Protein AF-A0A1L9SYJ7-F1 (afdb_monomer)

Radius of gyration: 14.8 Å; Cα contacts (8 Å, |Δi|>4): 331; chains: 1; bounding box: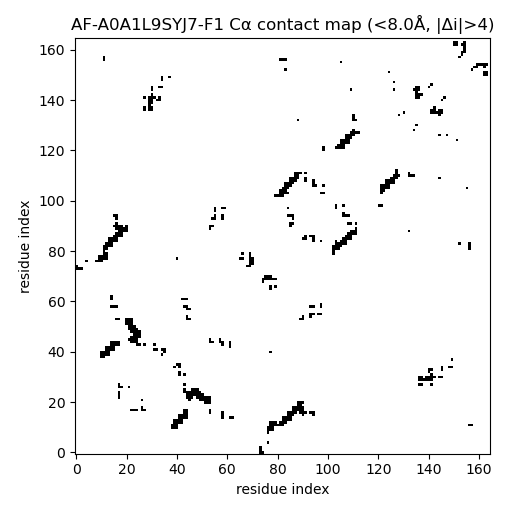 37×34×32 Å

Mean predicted aligned error: 5.08 Å

Structure (mmCIF, N/CA/C/O backbone):
data_AF-A0A1L9SYJ7-F1
#
_entry.id   AF-A0A1L9SYJ7-F1
#
loop_
_atom_site.group_PDB
_atom_site.id
_atom_site.type_symbol
_atom_site.label_atom_id
_atom_site.label_alt_id
_atom_site.label_comp_id
_atom_site.label_asym_id
_atom_site.label_entity_id
_atom_site.label_seq_id
_atom_site.pdbx_PDB_ins_code
_atom_site.Cartn_x
_atom_site.Cartn_y
_atom_site.Cartn_z
_atom_site.occupancy
_atom_site.B_iso_or_equiv
_atom_site.auth_seq_id
_atom_site.auth_comp_id
_atom_site.auth_asym_id
_atom_site.auth_atom_id
_atom_site.pdbx_PDB_model_num
ATOM 1 N N . MET A 1 1 ? -9.964 9.626 -0.869 1.00 68.06 1 MET A N 1
ATOM 2 C CA . MET A 1 1 ? -10.701 9.220 0.350 1.00 68.06 1 MET A CA 1
ATOM 3 C C . MET A 1 1 ? -12.188 9.463 0.133 1.00 68.06 1 MET A C 1
ATOM 5 O O . MET A 1 1 ? -12.499 10.457 -0.516 1.00 68.06 1 MET A O 1
ATOM 9 N N . PRO A 1 2 ? -13.091 8.591 0.614 1.00 61.94 2 PRO A N 1
ATOM 10 C CA . PRO A 1 2 ? -14.535 8.794 0.484 1.00 61.94 2 PRO A CA 1
ATOM 11 C C . PRO A 1 2 ? -14.990 10.042 1.255 1.00 61.94 2 PRO A C 1
ATOM 13 O O . PRO A 1 2 ? -14.594 10.223 2.402 1.00 61.94 2 PRO A O 1
ATOM 16 N N . ASN A 1 3 ? -15.848 10.874 0.660 1.00 67.12 3 ASN A N 1
ATOM 17 C CA . ASN A 1 3 ? -16.379 12.081 1.317 1.00 67.12 3 ASN A CA 1
ATOM 18 C C . ASN A 1 3 ? -17.432 11.767 2.398 1.00 67.12 3 ASN A C 1
ATOM 20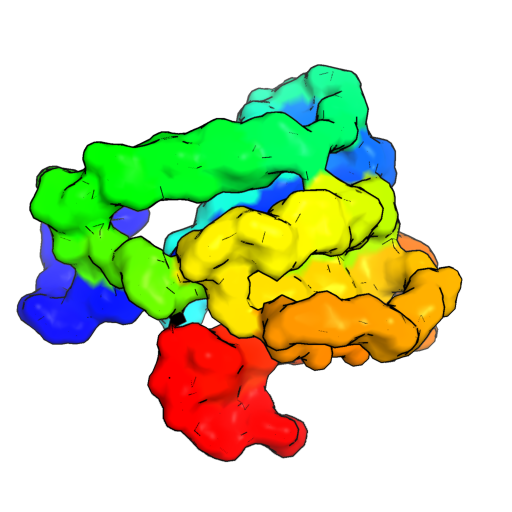 O O . ASN A 1 3 ? -17.726 12.600 3.250 1.00 67.12 3 ASN A O 1
ATOM 24 N N . SER A 1 4 ? -18.017 10.568 2.367 1.00 75.00 4 SER A N 1
ATOM 25 C CA . SER A 1 4 ? -18.990 10.084 3.354 1.00 75.00 4 SER A CA 1
ATOM 26 C C . SER A 1 4 ? -18.825 8.572 3.515 1.00 75.00 4 SER A C 1
ATOM 28 O O . SER A 1 4 ? -19.560 7.798 2.902 1.00 75.00 4 SER A O 1
ATOM 30 N N . PRO A 1 5 ? -17.786 8.127 4.241 1.00 72.25 5 PRO A N 1
ATOM 31 C CA . PRO A 1 5 ? -17.548 6.707 4.432 1.00 72.25 5 PRO A CA 1
ATOM 32 C C . PRO A 1 5 ? -18.653 6.084 5.305 1.00 72.25 5 PRO A C 1
ATOM 34 O O . PRO A 1 5 ? -19.163 6.749 6.209 1.00 72.25 5 PRO A O 1
ATOM 37 N N . PRO A 1 6 ? -19.017 4.807 5.081 1.00 78.69 6 PRO A N 1
ATOM 38 C CA . PRO A 1 6 ? -19.846 4.061 6.022 1.00 78.69 6 PRO A CA 1
ATOM 39 C C . PRO A 1 6 ? -19.260 4.123 7.438 1.00 78.69 6 PRO A C 1
ATOM 41 O O . PRO A 1 6 ? -18.041 4.086 7.596 1.00 78.69 6 PRO A O 1
ATOM 44 N N . ALA A 1 7 ? -20.112 4.156 8.466 1.00 73.56 7 ALA A N 1
ATOM 45 C CA . ALA A 1 7 ? -19.692 4.357 9.861 1.00 73.56 7 ALA A CA 1
ATOM 46 C C . ALA A 1 7 ? -18.653 3.335 10.371 1.00 73.56 7 ALA A C 1
ATOM 48 O O . ALA A 1 7 ? -17.867 3.650 11.256 1.00 73.56 7 ALA A O 1
ATOM 49 N N . ASN A 1 8 ? -18.619 2.135 9.784 1.00 81.12 8 ASN A N 1
ATOM 50 C CA . ASN A 1 8 ? -17.698 1.056 10.153 1.00 81.12 8 ASN A CA 1
ATOM 51 C C . ASN A 1 8 ? -16.549 0.876 9.146 1.00 81.12 8 ASN A C 1
ATOM 53 O O . ASN A 1 8 ? -15.889 -0.165 9.142 1.00 81.12 8 ASN A O 1
ATOM 57 N N . LEU A 1 9 ? -16.336 1.838 8.241 1.00 88.62 9 LEU A N 1
ATOM 58 C CA . LEU A 1 9 ? -15.245 1.750 7.283 1.00 88.62 9 LEU A CA 1
ATOM 59 C C . LEU A 1 9 ? -13.911 1.931 8.007 1.00 88.62 9 LEU A C 1
ATOM 61 O O . LEU A 1 9 ? -13.606 2.999 8.526 1.00 88.62 9 LEU A O 1
ATOM 65 N N . SER A 1 10 ? -13.109 0.876 7.977 1.00 93.69 10 SER A N 1
ATOM 66 C CA . SER A 1 10 ? -11.756 0.854 8.510 1.00 93.69 10 SER A CA 1
ATOM 67 C C . SER A 1 10 ? -10.817 0.398 7.392 1.00 93.69 10 SER A C 1
ATOM 69 O O . SER A 1 10 ? -10.924 -0.727 6.885 1.00 93.69 10 SER A O 1
ATOM 71 N N . LEU A 1 11 ? -9.939 1.295 6.950 1.00 96.69 11 LEU A N 1
ATOM 72 C CA . LEU A 1 11 ? -9.084 1.134 5.782 1.00 96.69 11 LEU A CA 1
ATOM 73 C C . LEU A 1 11 ? -7.657 0.773 6.216 1.00 96.69 11 LEU A C 1
ATOM 75 O O . LEU A 1 11 ? -6.980 1.610 6.815 1.00 96.69 11 LEU A O 1
ATOM 79 N N . PRO A 1 12 ? -7.185 -0.444 5.900 1.00 98.06 12 PRO A N 1
ATOM 80 C CA . PRO A 1 12 ? -5.800 -0.826 6.140 1.00 98.06 12 PRO A CA 1
ATOM 81 C C . PRO A 1 12 ? -4.849 -0.129 5.155 1.00 98.06 12 PRO A C 1
ATOM 83 O O . PRO A 1 12 ? -5.263 0.334 4.086 1.00 98.06 12 PRO A O 1
ATOM 86 N N . ILE A 1 13 ? -3.569 -0.085 5.517 1.00 98.50 13 ILE A N 1
ATOM 87 C CA . ILE A 1 13 ? -2.527 0.688 4.837 1.00 98.50 13 ILE A CA 1
ATOM 88 C C . ILE A 1 13 ? -1.605 -0.245 4.044 1.00 98.50 13 ILE A C 1
ATOM 90 O O . ILE A 1 13 ? -1.143 -1.264 4.557 1.00 98.50 13 ILE A O 1
ATOM 94 N N . LEU A 1 14 ? -1.306 0.142 2.808 1.00 98.38 14 LEU A N 1
ATOM 95 C CA . LEU A 1 14 ? -0.230 -0.376 1.976 1.00 98.38 14 LEU A CA 1
ATOM 96 C C . LEU A 1 14 ? 0.763 0.755 1.683 1.00 98.38 14 LEU A C 1
ATOM 98 O O . LEU A 1 14 ? 0.399 1.739 1.039 1.00 98.38 14 LEU A O 1
ATOM 102 N N . ILE A 1 15 ? 2.020 0.571 2.085 1.00 97.56 15 ILE A N 1
ATOM 103 C CA . ILE A 1 15 ? 3.148 1.384 1.607 1.00 97.56 15 ILE A CA 1
ATOM 104 C C . ILE A 1 15 ? 3.854 0.626 0.479 1.00 97.56 15 ILE A C 1
ATOM 106 O O . ILE A 1 15 ? 4.190 -0.548 0.645 1.00 97.56 15 ILE A O 1
ATOM 110 N N . TRP A 1 16 ? 4.057 1.275 -0.668 1.00 95.81 16 TRP A N 1
ATOM 111 C CA . TRP A 1 16 ? 4.575 0.654 -1.886 1.00 95.81 16 TRP A CA 1
ATOM 112 C C . TRP A 1 16 ? 5.929 1.226 -2.323 1.00 95.81 16 TRP A C 1
ATOM 114 O O . TRP A 1 16 ? 6.025 2.396 -2.671 1.00 95.81 16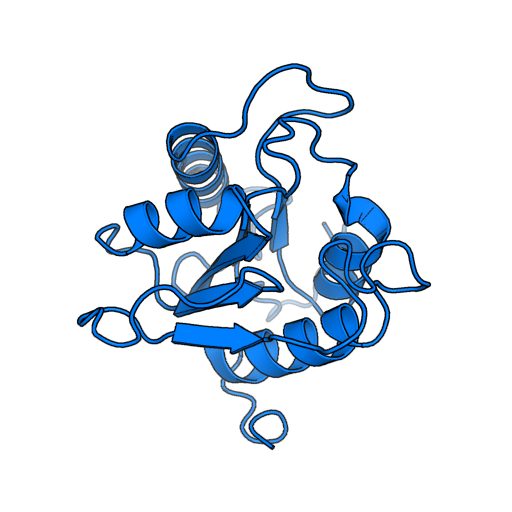 TRP A O 1
ATOM 124 N N . GLY A 1 17 ? 6.959 0.383 -2.368 1.00 93.44 17 GLY A N 1
ATOM 125 C CA . GLY A 1 17 ? 8.279 0.698 -2.908 1.00 93.44 17 GLY A CA 1
ATOM 126 C C . GLY A 1 17 ? 8.339 0.457 -4.416 1.00 93.44 17 GLY A C 1
ATOM 127 O O . GLY A 1 17 ? 8.120 -0.662 -4.897 1.00 93.44 17 GLY A O 1
ATOM 128 N N . ASN A 1 18 ? 8.683 1.495 -5.171 1.00 87.75 18 ASN A N 1
ATOM 129 C CA . ASN A 1 18 ? 8.657 1.460 -6.627 1.00 87.75 18 ASN A CA 1
ATOM 130 C C . ASN A 1 18 ? 9.789 0.634 -7.263 1.00 87.75 18 ASN A C 1
ATOM 132 O O . ASN A 1 18 ? 10.926 0.550 -6.791 1.00 87.75 18 ASN A O 1
ATOM 136 N N . GLY A 1 19 ? 9.455 0.064 -8.419 1.00 82.00 19 GLY A N 1
ATOM 137 C CA . GLY A 1 19 ? 10.382 -0.536 -9.373 1.00 82.00 19 GLY A CA 1
ATOM 138 C C . GLY A 1 19 ? 11.286 0.459 -10.095 1.00 82.00 19 GLY A C 1
ATOM 139 O O . GLY A 1 19 ? 11.109 1.668 -9.986 1.00 82.00 19 GLY A O 1
ATOM 140 N N . ALA A 1 20 ? 12.265 -0.060 -10.848 1.00 79.31 20 ALA A N 1
ATOM 141 C CA . ALA A 1 20 ? 13.266 0.728 -11.593 1.00 79.31 20 ALA A CA 1
ATOM 142 C C . ALA A 1 20 ? 14.044 1.750 -10.739 1.00 79.31 20 ALA A C 1
ATOM 144 O O . ALA A 1 20 ? 14.644 2.678 -11.272 1.00 79.31 20 ALA A O 1
ATOM 145 N N . CYS A 1 21 ? 14.018 1.565 -9.415 1.00 79.56 21 CYS A N 1
ATOM 146 C CA . CYS A 1 21 ? 14.510 2.520 -8.436 1.00 79.56 21 CYS A CA 1
ATOM 147 C C . CYS A 1 21 ? 13.833 3.899 -8.589 1.00 79.56 21 CYS A C 1
ATOM 149 O O . CYS A 1 21 ? 14.408 4.891 -8.191 1.00 79.56 21 CYS A O 1
ATOM 151 N N . SER A 1 22 ? 12.629 3.998 -9.157 1.00 80.12 22 SER A N 1
ATOM 152 C CA . SER A 1 22 ? 12.013 5.289 -9.481 1.00 80.12 22 SER A CA 1
ATOM 153 C C . SER A 1 22 ? 11.380 5.960 -8.260 1.00 80.12 22 SER A C 1
ATOM 155 O O . SER A 1 22 ? 10.551 5.355 -7.584 1.00 80.12 22 SER A O 1
ATOM 157 N N . ALA A 1 23 ? 11.700 7.232 -8.018 1.00 80.25 23 ALA A N 1
ATOM 158 C CA . ALA A 1 23 ? 10.996 8.085 -7.055 1.00 80.25 23 ALA A CA 1
ATOM 159 C C . ALA A 1 23 ? 9.729 8.767 -7.634 1.00 80.25 23 ALA A C 1
ATOM 161 O O . ALA A 1 23 ? 9.276 9.777 -7.095 1.00 80.25 23 ALA A O 1
ATOM 162 N N . ASP A 1 24 ? 9.166 8.235 -8.724 1.00 81.88 24 ASP A N 1
ATOM 163 C CA . ASP A 1 24 ? 7.898 8.686 -9.314 1.00 81.88 24 ASP A CA 1
ATOM 164 C C . ASP A 1 24 ? 6.718 7.851 -8.793 1.00 81.88 24 ASP A C 1
ATOM 166 O O . ASP A 1 24 ? 6.588 6.670 -9.129 1.00 81.88 24 ASP A O 1
ATOM 170 N N . ASP A 1 25 ? 5.835 8.460 -8.000 1.00 76.44 25 ASP A N 1
ATOM 171 C CA . ASP A 1 25 ? 4.688 7.774 -7.387 1.00 76.44 25 ASP A CA 1
ATOM 172 C C . ASP A 1 25 ? 3.605 7.334 -8.397 1.00 76.44 25 ASP A C 1
ATOM 174 O O . ASP A 1 25 ? 2.762 6.486 -8.082 1.00 76.44 25 ASP A O 1
ATOM 178 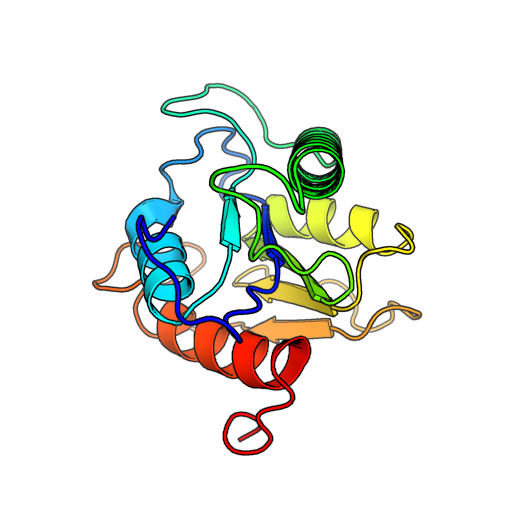N N . THR A 1 26 ? 3.667 7.827 -9.640 1.00 80.38 26 THR A N 1
ATOM 179 C CA . THR A 1 26 ? 2.714 7.489 -10.706 1.00 80.38 26 THR A CA 1
ATOM 180 C C . THR A 1 26 ? 3.094 6.221 -11.475 1.00 80.38 26 THR A C 1
ATOM 182 O O . THR A 1 26 ? 2.263 5.644 -12.180 1.00 80.38 26 THR A O 1
ATOM 185 N N . ALA A 1 27 ? 4.314 5.703 -11.287 1.00 82.50 27 ALA A N 1
ATOM 186 C CA . ALA A 1 27 ? 4.844 4.563 -12.043 1.00 82.50 27 ALA A CA 1
ATOM 187 C C . ALA A 1 27 ? 4.007 3.270 -11.914 1.00 82.50 27 ALA A C 1
ATOM 189 O O . ALA A 1 27 ? 4.053 2.407 -12.792 1.00 82.50 27 ALA A O 1
ATOM 190 N N . PHE A 1 28 ? 3.223 3.138 -10.837 1.00 90.50 28 PHE A N 1
ATOM 191 C CA . PHE A 1 28 ? 2.355 1.987 -10.555 1.00 90.50 28 PHE A CA 1
ATOM 192 C C . PHE A 1 28 ? 0.872 2.377 -10.432 1.00 90.50 28 PHE A C 1
ATOM 194 O O . PHE A 1 28 ? 0.088 1.633 -9.840 1.00 90.50 28 PHE A O 1
ATOM 201 N N . GLU A 1 29 ? 0.452 3.513 -11.000 1.00 91.19 29 GLU A N 1
ATOM 202 C CA . GLU A 1 29 ? -0.894 4.080 -10.818 1.00 91.19 29 GLU A CA 1
ATOM 203 C C . GLU A 1 29 ? -2.023 3.072 -11.091 1.00 91.19 29 GLU A C 1
ATOM 205 O O . GLU A 1 29 ? -2.935 2.929 -10.276 1.00 91.19 29 GLU A O 1
ATOM 210 N N . ARG A 1 30 ? -1.960 2.323 -12.203 1.00 92.69 30 ARG A N 1
ATOM 211 C CA . ARG A 1 30 ? -2.994 1.331 -12.575 1.00 92.69 30 ARG A CA 1
ATOM 212 C C . ARG A 1 30 ? -3.125 0.208 -11.547 1.00 92.69 30 ARG A C 1
ATOM 214 O O . ARG A 1 30 ? -4.228 -0.258 -11.272 1.00 92.69 30 ARG A O 1
ATOM 221 N N . PHE A 1 31 ? -2.004 -0.212 -10.973 1.00 95.25 31 PHE A N 1
ATOM 222 C CA . PHE A 1 31 ? -1.940 -1.243 -9.946 1.00 95.25 31 PHE A CA 1
ATOM 223 C C . PHE A 1 31 ? -2.420 -0.718 -8.583 1.00 95.25 31 PHE A C 1
ATOM 225 O O . PHE A 1 31 ? -3.276 -1.335 -7.947 1.00 95.25 31 PHE A O 1
ATOM 232 N N . LEU A 1 32 ? -1.928 0.446 -8.156 1.00 95.81 32 LEU A N 1
ATOM 233 C CA . LEU A 1 32 ? -2.249 1.029 -6.850 1.00 95.81 32 LEU A CA 1
ATOM 234 C C . LEU A 1 32 ? -3.684 1.557 -6.784 1.00 95.81 32 LEU A C 1
ATOM 236 O O . LEU A 1 32 ? -4.355 1.373 -5.769 1.00 95.81 32 LEU A O 1
ATOM 240 N N . THR A 1 33 ? -4.196 2.133 -7.873 1.00 94.12 33 THR A N 1
ATOM 241 C CA . THR A 1 33 ? -5.599 2.566 -7.967 1.00 94.12 33 THR A CA 1
ATOM 242 C C . THR A 1 33 ? -6.543 1.371 -7.930 1.00 94.12 33 THR A C 1
ATOM 244 O O . THR A 1 33 ? -7.573 1.425 -7.255 1.00 94.12 33 THR A O 1
ATOM 247 N N . ASN A 1 34 ? -6.175 0.260 -8.582 1.00 96.62 34 ASN A N 1
ATOM 248 C CA . ASN A 1 34 ? -6.925 -0.983 -8.450 1.00 96.62 34 ASN A CA 1
ATOM 249 C C . ASN A 1 34 ? -6.965 -1.433 -6.986 1.00 96.62 34 ASN A C 1
ATOM 251 O O . ASN A 1 34 ? -8.055 -1.614 -6.459 1.00 96.62 34 ASN A O 1
ATOM 255 N N . ILE A 1 35 ? -5.829 -1.515 -6.288 1.00 97.25 35 ILE A N 1
ATOM 256 C CA . ILE A 1 35 ? -5.801 -1.869 -4.858 1.00 97.25 35 ILE A CA 1
ATOM 257 C C . ILE A 1 35 ? -6.677 -0.922 -4.029 1.00 97.25 35 ILE A C 1
ATOM 259 O O . ILE A 1 35 ? -7.510 -1.383 -3.249 1.00 97.25 35 ILE A O 1
ATOM 263 N N . ALA A 1 36 ? -6.552 0.391 -4.229 1.00 95.81 36 ALA A N 1
ATOM 264 C CA . ALA A 1 36 ? -7.343 1.384 -3.510 1.00 95.81 36 ALA A CA 1
ATOM 265 C C . ALA A 1 36 ? -8.858 1.191 -3.718 1.00 95.81 36 ALA A C 1
ATOM 267 O O . ALA A 1 36 ? -9.631 1.348 -2.769 1.00 95.81 36 ALA A O 1
ATOM 268 N N . SER A 1 37 ? -9.284 0.773 -4.917 1.00 95.31 37 SER A N 1
ATOM 269 C CA . SER A 1 37 ? -10.695 0.502 -5.233 1.00 95.31 37 SER A CA 1
ATOM 270 C C . SER A 1 37 ? -11.307 -0.635 -4.402 1.00 95.31 37 SER A C 1
ATOM 272 O O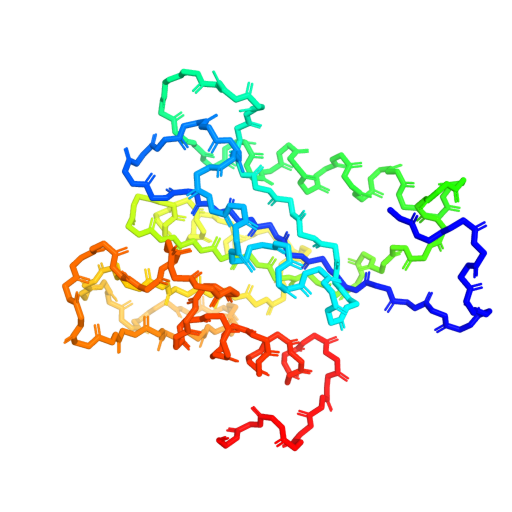 . SER A 1 37 ? -12.513 -0.638 -4.165 1.00 95.31 37 SER A O 1
ATOM 274 N N . TYR A 1 38 ? -10.483 -1.544 -3.865 1.00 95.38 38 TYR A N 1
ATOM 275 C CA . TYR A 1 38 ? -10.926 -2.609 -2.961 1.00 95.38 38 TYR A CA 1
ATOM 276 C C . TYR A 1 38 ? -10.972 -2.169 -1.494 1.00 95.38 38 TYR A C 1
ATOM 278 O O . TYR A 1 38 ? -11.196 -3.002 -0.619 1.00 95.38 38 TYR A O 1
ATOM 286 N N . GLY A 1 39 ? -10.777 -0.885 -1.185 1.00 95.56 39 GLY A N 1
ATOM 287 C CA . GLY A 1 39 ? -10.863 -0.350 0.174 1.00 95.56 39 GLY A CA 1
ATOM 288 C C . GLY A 1 39 ? -9.567 -0.541 0.954 1.00 95.56 39 GLY A C 1
ATOM 289 O O . GLY A 1 39 ? -9.567 -1.186 2.005 1.00 95.56 39 GLY A O 1
ATOM 290 N N . PHE A 1 40 ? -8.482 0.003 0.413 1.00 96.88 40 PHE A N 1
ATOM 291 C CA . PHE A 1 40 ? -7.164 0.107 1.035 1.00 96.88 40 PHE A CA 1
ATOM 292 C C . PHE A 1 40 ? -6.656 1.543 0.877 1.00 96.88 40 PHE A C 1
ATOM 294 O O . PHE A 1 40 ? -7.013 2.227 -0.084 1.00 96.88 40 PHE A O 1
ATOM 301 N N . ILE A 1 41 ? -5.800 1.994 1.791 1.00 96.69 41 ILE A N 1
ATOM 302 C CA . ILE A 1 41 ? -4.967 3.178 1.572 1.00 96.69 41 ILE A CA 1
ATOM 303 C C . ILE A 1 41 ? -3.670 2.705 0.933 1.00 96.69 41 ILE A C 1
ATOM 305 O O . ILE A 1 41 ? -2.911 2.001 1.583 1.00 96.69 41 ILE A O 1
ATOM 309 N N . ALA A 1 42 ? -3.424 3.072 -0.321 1.00 96.50 42 ALA A N 1
ATOM 310 C CA . ALA A 1 42 ? -2.169 2.784 -1.007 1.00 96.50 42 ALA A CA 1
ATOM 311 C C . ALA A 1 42 ? -1.353 4.075 -1.139 1.00 96.50 42 ALA A C 1
ATOM 313 O O . ALA A 1 42 ? -1.862 5.063 -1.667 1.00 96.50 42 ALA A O 1
ATOM 314 N N . ILE A 1 43 ? -0.113 4.067 -0.650 1.00 94.94 43 ILE A N 1
ATOM 315 C CA . ILE A 1 43 ? 0.828 5.190 -0.749 1.00 94.94 43 ILE A CA 1
ATOM 316 C C . ILE A 1 43 ? 2.105 4.666 -1.397 1.00 94.94 43 ILE A C 1
ATOM 318 O O . ILE A 1 43 ? 2.719 3.738 -0.872 1.00 94.94 43 ILE A O 1
ATOM 322 N N . ALA A 1 44 ? 2.481 5.228 -2.542 1.00 93.00 44 ALA A N 1
ATOM 323 C CA . ALA A 1 44 ? 3.715 4.870 -3.234 1.00 93.00 44 ALA A CA 1
ATOM 324 C C . ALA A 1 44 ? 4.881 5.741 -2.753 1.00 93.00 44 ALA A C 1
ATOM 326 O O . ALA A 1 44 ? 4.684 6.906 -2.411 1.00 93.00 44 ALA A O 1
ATOM 327 N N . SER A 1 45 ? 6.090 5.184 -2.751 1.00 87.25 45 SER A N 1
ATOM 328 C CA . SER A 1 45 ? 7.321 5.937 -2.524 1.00 87.25 45 SER A CA 1
ATOM 329 C C . SER A 1 45 ? 7.515 7.001 -3.599 1.00 87.25 45 SER A C 1
ATOM 331 O O . SER A 1 45 ? 7.320 6.738 -4.785 1.00 87.25 45 SER A O 1
ATOM 333 N N . GLY A 1 46 ? 8.009 8.167 -3.190 1.00 83.50 46 GLY A N 1
ATOM 334 C CA . GLY A 1 46 ? 8.339 9.253 -4.104 1.00 83.50 46 GLY A CA 1
ATOM 335 C C . GLY A 1 46 ? 7.279 10.344 -4.148 1.00 83.50 46 GLY A C 1
ATOM 336 O O . GLY A 1 46 ? 6.490 10.500 -3.220 1.00 83.50 46 GLY A O 1
ATOM 337 N N . ALA A 1 47 ? 7.318 11.139 -5.210 1.00 75.81 47 ALA A N 1
ATOM 338 C CA . ALA A 1 47 ? 6.386 12.234 -5.447 1.00 75.81 47 ALA A CA 1
ATOM 339 C C . ALA A 1 47 ? 5.818 12.134 -6.869 1.00 75.81 47 ALA A C 1
ATOM 341 O O . ALA A 1 47 ? 6.438 11.477 -7.715 1.00 75.81 47 ALA A O 1
ATOM 342 N N . PRO A 1 48 ? 4.701 12.816 -7.171 1.00 74.06 48 PRO A N 1
ATOM 343 C CA . PRO A 1 48 ? 4.172 12.864 -8.527 1.00 74.06 48 PRO A CA 1
ATOM 344 C C . PRO A 1 48 ? 5.213 13.410 -9.492 1.00 74.06 48 PRO A C 1
ATOM 346 O O . PRO A 1 48 ? 5.677 14.537 -9.319 1.00 74.06 48 PRO A O 1
ATOM 349 N N . GLN A 1 49 ? 5.584 12.609 -10.498 1.00 73.88 49 GLN A N 1
ATOM 350 C CA . GLN A 1 49 ? 6.633 12.948 -11.470 1.00 73.88 49 GLN A CA 1
ATOM 351 C C . GLN A 1 49 ? 8.004 13.207 -10.813 1.00 73.88 49 GLN A C 1
ATOM 353 O O . GLN A 1 49 ? 8.832 13.957 -11.336 1.00 73.88 49 GLN A O 1
ATOM 358 N N . GLY A 1 50 ? 8.239 12.612 -9.641 1.00 72.88 50 GLY A N 1
ATOM 359 C CA . GLY A 1 50 ? 9.486 12.730 -8.902 1.00 72.88 50 GLY A CA 1
ATOM 360 C C . GLY A 1 50 ? 10.672 12.148 -9.673 1.00 72.88 50 GLY A C 1
ATOM 361 O O . GLY A 1 50 ? 10.558 11.170 -10.408 1.00 72.88 50 GLY A O 1
ATOM 362 N N . SER A 1 51 ? 11.844 12.752 -9.490 1.00 72.19 51 SER A N 1
ATOM 363 C CA . SER A 1 51 ? 13.105 12.281 -10.069 1.00 72.19 51 SER A CA 1
ATOM 364 C C . SER A 1 51 ? 14.013 11.692 -8.993 1.00 72.19 51 SER A C 1
ATOM 366 O O . SER A 1 51 ? 14.021 12.180 -7.865 1.00 72.19 51 SER A O 1
ATOM 368 N N . GLY A 1 52 ? 14.861 10.732 -9.357 1.00 77.12 52 GLY A N 1
ATOM 369 C CA . GLY A 1 52 ? 15.866 10.158 -8.458 1.00 77.12 52 GLY A CA 1
ATOM 370 C C . GLY A 1 52 ? 15.537 8.734 -8.024 1.00 77.12 52 GLY A C 1
ATOM 371 O O . GLY A 1 52 ? 14.661 8.090 -8.603 1.00 77.12 52 GLY A O 1
ATOM 372 N N . SER A 1 53 ? 16.289 8.244 -7.032 1.00 79.81 53 SER A N 1
ATOM 373 C CA . SER A 1 53 ? 16.148 6.875 -6.535 1.00 79.81 53 SER A CA 1
ATOM 374 C C . SER A 1 53 ? 15.117 6.784 -5.415 1.00 79.81 53 SER A C 1
ATOM 376 O O . SER A 1 53 ? 15.139 7.615 -4.505 1.00 79.81 53 SER A O 1
ATOM 378 N N . THR A 1 54 ? 14.280 5.744 -5.415 1.00 81.38 54 THR A N 1
ATOM 379 C CA . THR A 1 54 ? 13.551 5.361 -4.196 1.00 81.38 54 THR A CA 1
ATOM 380 C C . THR A 1 54 ? 14.536 4.976 -3.080 1.00 81.38 54 THR A C 1
ATOM 382 O O . THR A 1 54 ? 15.697 4.636 -3.349 1.00 81.38 54 THR A O 1
ATOM 385 N N . THR A 1 55 ? 14.103 5.145 -1.826 1.00 88.12 55 THR A N 1
ATOM 386 C CA . THR A 1 55 ? 14.848 4.773 -0.614 1.00 88.12 55 THR A CA 1
ATOM 387 C C . THR A 1 55 ? 13.882 4.276 0.459 1.00 88.12 55 THR A C 1
ATOM 389 O O . THR A 1 55 ? 12.704 4.637 0.457 1.00 88.12 55 THR A O 1
ATOM 392 N N . VAL A 1 56 ? 14.389 3.516 1.439 1.00 90.31 56 VAL A N 1
ATOM 393 C CA . VAL A 1 56 ? 13.584 3.097 2.601 1.00 90.31 56 VAL A CA 1
ATOM 394 C C . VAL A 1 56 ? 13.029 4.295 3.374 1.00 90.31 56 VAL A C 1
ATOM 396 O O . VAL A 1 56 ? 11.912 4.225 3.874 1.00 90.31 56 VAL A O 1
ATOM 399 N N . GLN A 1 57 ? 13.753 5.420 3.415 1.00 91.38 57 GLN A N 1
ATOM 400 C CA . GLN A 1 57 ? 13.299 6.610 4.130 1.00 91.38 57 GLN A CA 1
ATOM 401 C C . GLN A 1 57 ? 11.987 7.151 3.557 1.00 91.38 57 GLN A C 1
ATOM 403 O O . GLN A 1 57 ? 11.114 7.523 4.326 1.00 91.38 57 GLN A O 1
ATOM 408 N N . LEU A 1 58 ? 11.781 7.091 2.235 1.00 91.12 58 LEU A N 1
ATOM 409 C CA . LEU A 1 58 ? 10.504 7.495 1.630 1.00 91.12 58 LEU A CA 1
ATOM 410 C C . LEU A 1 58 ? 9.335 6.628 2.119 1.00 91.12 58 LEU A C 1
ATOM 412 O O . LEU A 1 58 ? 8.224 7.123 2.290 1.00 91.12 58 LEU A O 1
ATOM 416 N N . MET A 1 59 ? 9.580 5.340 2.365 1.00 94.12 59 MET A N 1
ATOM 417 C CA . MET A 1 59 ? 8.571 4.421 2.895 1.00 94.12 59 MET A CA 1
ATOM 418 C C . MET A 1 59 ? 8.288 4.684 4.378 1.00 94.12 59 MET A C 1
ATOM 420 O O . MET A 1 59 ? 7.130 4.631 4.794 1.00 94.12 59 MET A O 1
ATOM 424 N N . ILE A 1 60 ? 9.329 4.992 5.160 1.00 95.38 60 ILE A N 1
ATOM 425 C CA . ILE A 1 60 ? 9.210 5.399 6.568 1.00 95.38 60 ILE A CA 1
ATOM 426 C C . ILE A 1 60 ? 8.414 6.701 6.661 1.00 95.38 60 ILE A C 1
ATOM 428 O O . ILE A 1 60 ? 7.415 6.748 7.373 1.00 95.38 60 ILE A O 1
ATOM 432 N N . ASP A 1 61 ? 8.785 7.715 5.880 1.00 95.06 61 ASP A N 1
ATOM 433 C CA . ASP A 1 61 ? 8.126 9.023 5.863 1.00 95.06 61 ASP A CA 1
ATOM 434 C C . ASP A 1 61 ? 6.650 8.897 5.461 1.00 95.06 61 ASP A C 1
ATOM 436 O O . ASP A 1 61 ? 5.777 9.519 6.069 1.00 95.06 61 ASP A O 1
ATOM 440 N N . ALA A 1 62 ? 6.342 8.050 4.472 1.00 94.94 62 ALA A N 1
ATOM 441 C CA . ALA A 1 62 ? 4.969 7.760 4.070 1.00 94.94 62 ALA A CA 1
ATOM 442 C C . ALA A 1 62 ? 4.159 7.117 5.208 1.00 94.94 62 ALA A C 1
ATOM 444 O O . ALA A 1 62 ? 3.008 7.504 5.439 1.00 94.94 62 ALA A O 1
ATOM 445 N N . LEU A 1 63 ? 4.754 6.161 5.932 1.00 97.12 63 LEU A N 1
ATOM 446 C CA . LEU A 1 63 ? 4.123 5.494 7.069 1.00 97.12 63 LEU A CA 1
ATOM 447 C C . LEU A 1 63 ? 3.930 6.448 8.259 1.00 97.12 63 LEU A C 1
ATOM 449 O O . LEU A 1 63 ? 2.850 6.482 8.854 1.00 97.12 63 LEU A O 1
ATOM 453 N N . ASP A 1 64 ? 4.931 7.263 8.581 1.00 97.56 64 ASP A N 1
ATOM 454 C CA . ASP A 1 64 ? 4.863 8.297 9.617 1.00 97.56 64 ASP A CA 1
ATOM 455 C C . ASP A 1 64 ? 3.769 9.316 9.301 1.00 97.56 64 ASP A C 1
ATOM 457 O O . ASP A 1 64 ? 2.922 9.617 10.145 1.00 97.56 64 ASP A O 1
ATOM 461 N N . TRP A 1 65 ? 3.718 9.788 8.056 1.00 96.25 65 TRP A N 1
ATOM 462 C CA . TRP A 1 65 ? 2.714 10.743 7.616 1.00 96.25 65 TRP A CA 1
ATOM 463 C C . TRP A 1 65 ? 1.293 10.195 7.764 1.00 96.25 65 TRP A C 1
ATOM 465 O O . TRP A 1 65 ? 0.441 10.853 8.368 1.00 96.25 65 TRP A O 1
ATOM 475 N N . ILE A 1 66 ? 1.008 8.995 7.248 1.00 96.81 66 ILE A N 1
ATOM 476 C CA . ILE A 1 66 ? -0.361 8.465 7.286 1.00 96.81 66 ILE A CA 1
ATOM 477 C C . ILE A 1 66 ? -0.790 8.102 8.707 1.00 96.81 66 ILE A C 1
ATOM 479 O O . ILE A 1 66 ? -1.944 8.323 9.069 1.00 96.81 66 ILE A O 1
ATOM 483 N N . THR A 1 67 ? 0.134 7.603 9.533 1.00 96.62 67 THR A N 1
ATOM 484 C CA . THR A 1 67 ? -0.157 7.267 10.933 1.00 96.62 67 THR A CA 1
ATOM 485 C C . THR A 1 67 ? -0.367 8.516 11.785 1.00 96.62 67 THR A C 1
ATOM 487 O O . THR A 1 67 ? -1.282 8.528 12.604 1.00 96.62 67 THR A O 1
ATOM 490 N N . GLY A 1 68 ? 0.380 9.597 11.538 1.00 97.06 68 GLY A N 1
ATOM 491 C CA . GLY A 1 68 ? 0.183 10.891 12.197 1.00 97.06 68 GLY A CA 1
ATOM 492 C C . GLY A 1 68 ? -1.101 11.623 11.782 1.00 97.06 68 GLY A C 1
ATOM 493 O O . GLY A 1 68 ? -1.623 12.430 12.548 1.00 97.06 68 GLY A O 1
ATOM 494 N N . ASN A 1 69 ? -1.634 11.340 10.589 1.00 96.19 69 ASN A N 1
ATOM 495 C CA . ASN A 1 69 ? -2.890 11.922 10.100 1.00 96.19 69 ASN A CA 1
ATOM 496 C C . ASN A 1 69 ? -4.129 11.064 10.414 1.00 96.19 69 ASN A C 1
ATOM 498 O O . ASN A 1 69 ? -5.255 11.551 10.281 1.00 96.19 69 ASN A O 1
ATOM 502 N N . ALA A 1 70 ? -3.949 9.799 10.799 1.00 95.50 70 ALA A N 1
ATOM 503 C CA . ALA A 1 70 ? -5.043 8.867 11.046 1.00 95.50 70 ALA A CA 1
ATOM 504 C C . ALA A 1 70 ? -6.020 9.391 12.112 1.00 95.50 70 ALA A C 1
ATOM 506 O O . ALA A 1 70 ? -5.625 10.001 13.101 1.00 95.50 70 ALA A O 1
ATOM 507 N N . GLY A 1 71 ? -7.316 9.156 11.902 1.00 90.44 71 GLY A N 1
ATOM 508 C CA . GLY A 1 71 ? -8.370 9.596 12.820 1.00 90.44 71 GLY A CA 1
ATOM 509 C C . GLY A 1 71 ? -8.880 11.023 12.582 1.00 90.44 71 GLY A C 1
ATOM 510 O O . GLY A 1 71 ? -9.930 11.378 13.116 1.00 90.44 71 GLY A O 1
ATOM 511 N N . TYR A 1 72 ? -8.225 11.823 11.731 1.00 88.88 72 TYR A N 1
ATOM 512 C CA . TYR A 1 72 ? -8.593 13.225 11.509 1.00 88.88 72 TYR A CA 1
ATOM 513 C C . TYR A 1 72 ? -9.140 13.502 10.105 1.00 88.88 72 TYR A C 1
ATOM 515 O O . TYR A 1 72 ? -8.550 13.135 9.088 1.00 88.88 72 TYR A O 1
ATOM 523 N N . GLY A 1 73 ? -10.264 14.225 10.038 1.00 89.50 73 GLY A N 1
ATOM 524 C CA . GLY A 1 73 ? -10.851 14.713 8.787 1.00 89.50 73 GLY A CA 1
ATOM 525 C C . GLY A 1 73 ? -11.047 13.601 7.754 1.00 89.50 73 GLY A C 1
ATOM 526 O O . GLY A 1 73 ? -11.685 12.586 8.027 1.00 89.50 73 GLY A O 1
ATOM 527 N N . LYS A 1 74 ? -10.456 13.771 6.565 1.00 89.69 74 LYS A N 1
ATOM 528 C CA . LYS A 1 74 ? -10.523 12.778 5.477 1.00 89.69 74 LYS A CA 1
ATOM 529 C C . LYS A 1 74 ? -9.798 11.455 5.778 1.00 89.69 74 LYS A C 1
ATOM 531 O O . LYS A 1 74 ? -9.944 10.519 4.999 1.00 89.69 74 LYS A O 1
ATOM 536 N N . TYR A 1 75 ? -9.041 11.372 6.874 1.00 93.06 75 TYR A N 1
ATOM 537 C CA . TYR A 1 75 ? -8.298 10.194 7.334 1.00 93.06 75 TYR A CA 1
ATOM 538 C C . TYR A 1 75 ? -8.930 9.515 8.557 1.00 93.06 75 TYR A C 1
ATOM 540 O O . TYR A 1 75 ? -8.314 8.645 9.170 1.00 93.06 75 TYR A O 1
ATOM 548 N N . SER A 1 76 ? -10.173 9.861 8.900 1.00 92.75 76 SER A N 1
ATOM 549 C CA . SER A 1 76 ? -10.915 9.263 10.021 1.00 92.75 76 SER A CA 1
ATOM 550 C C . SER A 1 76 ? -11.093 7.743 9.932 1.00 92.75 76 SER A C 1
ATOM 552 O O . SER A 1 76 ? -11.319 7.094 10.946 1.00 92.75 76 SER A O 1
ATOM 554 N N . THR A 1 77 ? -10.974 7.173 8.732 1.00 94.50 77 THR A N 1
ATOM 555 C CA . THR A 1 77 ? -11.150 5.737 8.465 1.00 94.50 77 THR A CA 1
ATOM 556 C C . THR A 1 77 ? -9.840 4.957 8.415 1.00 94.50 77 THR A C 1
ATOM 558 O O . THR A 1 77 ? -9.870 3.751 8.197 1.00 94.50 77 THR A O 1
ATOM 561 N N . VAL A 1 78 ? -8.688 5.613 8.572 1.00 96.69 78 VAL A N 1
ATOM 562 C CA . VAL A 1 78 ? -7.376 4.954 8.500 1.00 96.69 78 VAL A CA 1
ATOM 563 C C . VAL A 1 78 ? -7.167 4.057 9.716 1.00 96.69 78 VAL A C 1
ATOM 565 O O . VAL A 1 78 ? -7.276 4.514 10.851 1.00 96.69 78 VAL A O 1
ATOM 568 N N . ASP A 1 79 ? -6.804 2.800 9.470 1.00 97.00 79 ASP A N 1
ATOM 569 C CA . ASP A 1 79 ? -6.489 1.826 10.510 1.00 97.00 79 ASP A CA 1
ATOM 570 C C . ASP A 1 79 ? -4.984 1.588 10.604 1.00 97.00 79 ASP A C 1
ATOM 572 O O . ASP A 1 79 ? -4.388 0.859 9.806 1.00 97.00 79 ASP A O 1
ATOM 576 N N . THR A 1 80 ? -4.366 2.197 11.611 1.00 97.12 80 THR A N 1
ATOM 577 C CA . THR A 1 80 ? -2.923 2.102 11.854 1.00 97.12 80 THR A CA 1
ATOM 578 C C . THR A 1 80 ? -2.493 0.761 12.444 1.00 97.12 80 THR A C 1
ATOM 580 O O . THR A 1 80 ? -1.298 0.493 12.521 1.00 97.12 80 THR A O 1
ATOM 583 N N . THR A 1 81 ? -3.435 -0.111 12.821 1.00 97.19 81 THR A N 1
ATOM 584 C CA . THR A 1 81 ? -3.135 -1.459 13.331 1.00 97.19 81 THR A CA 1
ATOM 585 C C . THR A 1 81 ? -2.978 -2.495 12.215 1.00 97.19 81 THR A C 1
ATOM 587 O O . THR A 1 81 ? -2.622 -3.645 12.475 1.00 97.19 81 THR A O 1
ATOM 590 N N . ARG A 1 82 ? -3.255 -2.112 10.960 1.00 97.75 82 ARG A N 1
ATOM 591 C CA . ARG A 1 82 ? -3.270 -3.013 9.800 1.00 97.75 82 ARG A CA 1
ATOM 592 C C . ARG A 1 82 ? -2.440 -2.430 8.665 1.00 97.75 82 ARG A C 1
ATOM 594 O O . ARG A 1 82 ? -2.970 -1.799 7.752 1.00 97.75 82 ARG A O 1
ATOM 601 N N . VAL A 1 83 ? -1.134 -2.679 8.727 1.00 98.38 83 VAL A N 1
ATOM 602 C CA . VAL A 1 83 ? -0.145 -2.157 7.776 1.00 98.38 83 VAL A CA 1
ATOM 603 C C . VAL A 1 83 ? 0.560 -3.300 7.052 1.00 98.38 83 VAL A C 1
ATOM 605 O O . VAL A 1 83 ? 1.091 -4.217 7.684 1.00 98.38 83 VAL A O 1
ATOM 608 N N . ALA A 1 84 ? 0.607 -3.214 5.726 1.00 98.00 84 ALA A N 1
ATOM 609 C CA . ALA A 1 84 ? 1.536 -3.969 4.899 1.00 98.00 84 ALA A CA 1
ATOM 610 C C . ALA A 1 84 ? 2.499 -3.026 4.178 1.00 98.00 84 ALA A C 1
ATOM 612 O O . ALA A 1 84 ? 2.158 -1.896 3.820 1.00 98.00 84 ALA A O 1
ATOM 613 N N . VAL A 1 85 ? 3.693 -3.536 3.915 1.00 96.94 85 VAL A N 1
ATOM 614 C CA . VAL A 1 85 ? 4.697 -2.878 3.089 1.00 96.94 85 VAL A CA 1
ATOM 615 C C . VAL A 1 85 ? 5.038 -3.805 1.934 1.00 96.94 85 VAL A C 1
ATOM 617 O O . VAL A 1 85 ? 5.244 -4.998 2.143 1.00 96.94 85 VAL A O 1
ATOM 620 N N . ALA A 1 86 ? 5.071 -3.302 0.707 1.00 95.50 86 ALA A N 1
ATOM 621 C CA . ALA A 1 86 ? 5.397 -4.120 -0.451 1.00 95.50 86 ALA A CA 1
ATOM 622 C C . ALA A 1 86 ? 6.194 -3.351 -1.495 1.00 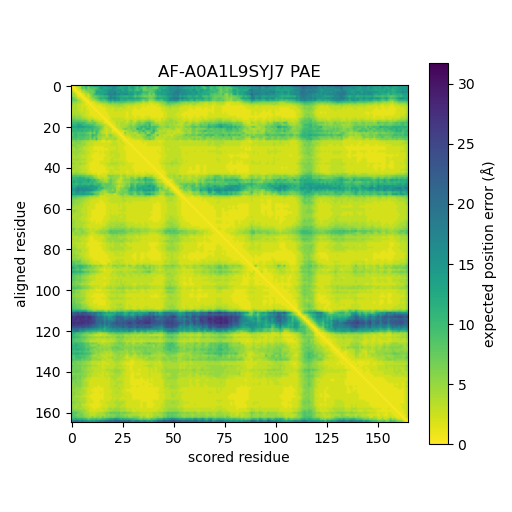95.50 86 ALA A C 1
ATOM 624 O O . ALA A 1 86 ? 6.211 -2.128 -1.480 1.00 95.50 86 ALA A O 1
ATOM 625 N N . GLY A 1 87 ? 6.821 -4.056 -2.433 1.00 93.38 87 GLY A N 1
ATOM 626 C CA . GLY A 1 87 ? 7.511 -3.387 -3.526 1.00 93.38 87 GLY A CA 1
ATOM 627 C C . GLY A 1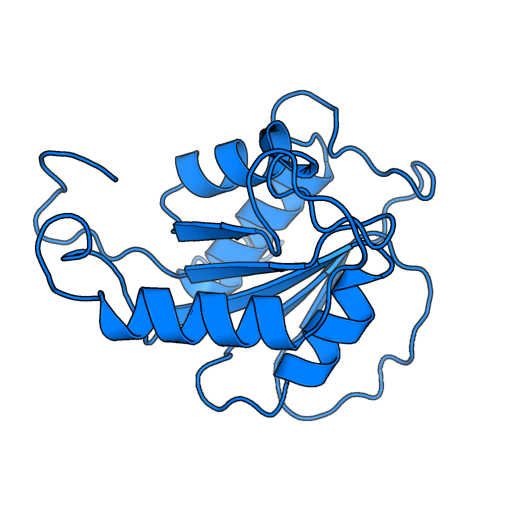 87 ? 7.985 -4.309 -4.634 1.00 93.38 87 GLY A C 1
ATOM 628 O O . GLY A 1 87 ? 7.980 -5.540 -4.508 1.00 93.38 87 GLY A O 1
ATOM 629 N N . GLN A 1 88 ? 8.417 -3.674 -5.723 1.00 91.38 88 GLN A N 1
ATOM 630 C CA . GLN A 1 88 ? 8.901 -4.328 -6.936 1.00 91.38 88 GLN A CA 1
ATOM 631 C C . GLN A 1 88 ? 10.374 -4.008 -7.190 1.00 91.38 88 GLN A C 1
ATOM 633 O O . GLN A 1 88 ? 10.813 -2.881 -6.987 1.00 91.38 88 GLN A O 1
ATOM 638 N N . SER A 1 89 ? 11.152 -4.987 -7.666 1.00 85.75 89 SER A N 1
ATOM 639 C CA . SER A 1 89 ? 12.570 -4.803 -8.025 1.00 85.75 89 SER A CA 1
ATOM 640 C C . SER A 1 89 ? 13.388 -4.092 -6.929 1.00 85.75 89 SER A C 1
ATOM 642 O O . SER A 1 89 ? 13.652 -4.705 -5.900 1.00 85.75 89 SER A O 1
ATOM 644 N N . CYS A 1 90 ? 13.783 -2.822 -7.119 1.00 84.81 90 CYS A N 1
ATOM 645 C CA . CYS A 1 90 ? 14.538 -2.051 -6.122 1.00 84.81 90 CYS A CA 1
ATOM 646 C C . CYS A 1 90 ? 13.729 -1.827 -4.837 1.00 84.81 90 CYS A C 1
ATOM 648 O O . CYS A 1 90 ? 14.248 -2.037 -3.742 1.00 84.81 90 CYS A O 1
ATOM 650 N N . GLY A 1 91 ? 12.435 -1.514 -4.969 1.00 85.94 91 GLY A N 1
ATOM 651 C CA . GLY A 1 91 ? 11.531 -1.279 -3.845 1.00 85.94 91 GLY A CA 1
ATOM 652 C C . GLY A 1 91 ? 11.354 -2.484 -2.917 1.00 85.94 91 GLY A C 1
ATOM 653 O O . GLY A 1 91 ? 10.937 -2.333 -1.770 1.00 85.94 91 GLY A O 1
ATOM 654 N N . ARG A 1 92 ? 11.738 -3.695 -3.348 1.00 84.44 92 ARG A N 1
ATOM 655 C CA . ARG A 1 92 ? 11.842 -4.850 -2.445 1.00 84.44 92 ARG A CA 1
ATOM 656 C C . ARG A 1 92 ? 12.916 -4.660 -1.380 1.00 84.44 92 ARG A C 1
ATOM 658 O O . ARG A 1 92 ? 12.698 -5.046 -0.236 1.00 84.44 92 ARG A O 1
ATOM 665 N N . LEU A 1 93 ? 14.096 -4.165 -1.753 1.00 84.50 93 LEU A N 1
ATOM 666 C CA . LEU A 1 93 ? 15.206 -4.014 -0.807 1.00 84.50 93 LEU A CA 1
ATOM 667 C C . LEU A 1 93 ? 14.827 -3.034 0.303 1.00 84.50 93 LEU A C 1
ATOM 669 O O . LEU A 1 93 ? 15.195 -3.219 1.457 1.00 84.50 93 LEU A O 1
ATOM 673 N N . GLU A 1 94 ? 14.041 -2.026 -0.046 1.00 88.31 94 GLU A N 1
ATOM 674 C CA . GLU A 1 94 ? 13.475 -1.047 0.878 1.00 88.31 94 GLU A CA 1
ATOM 675 C C . GLU A 1 94 ? 12.373 -1.676 1.733 1.00 88.31 94 GLU A C 1
ATOM 677 O O . GLU A 1 94 ? 12.418 -1.583 2.956 1.00 88.31 94 GLU A O 1
ATOM 682 N N . THR A 1 95 ? 11.466 -2.440 1.113 1.00 90.81 95 THR A N 1
ATOM 683 C CA . THR A 1 95 ? 10.449 -3.240 1.819 1.00 90.81 95 THR A CA 1
ATOM 684 C C . THR A 1 95 ? 11.075 -4.151 2.875 1.00 90.81 95 THR A C 1
ATOM 686 O O . THR A 1 95 ? 10.532 -4.302 3.965 1.00 90.81 95 THR A O 1
ATOM 689 N N . TYR A 1 96 ? 12.234 -4.749 2.597 1.00 88.12 96 TYR A N 1
ATOM 690 C CA . TYR A 1 96 ? 12.919 -5.582 3.583 1.00 88.12 96 TYR A CA 1
ATOM 691 C C . TYR A 1 96 ? 13.496 -4.814 4.758 1.00 88.12 96 TYR A C 1
ATOM 693 O O . TYR A 1 96 ? 13.494 -5.337 5.870 1.00 88.12 96 TYR A O 1
ATOM 701 N N . GLN A 1 97 ? 13.972 -3.596 4.533 1.00 89.25 97 GLN A N 1
ATOM 702 C CA . GLN A 1 97 ? 14.483 -2.751 5.608 1.00 89.25 97 GLN A CA 1
ATOM 703 C C . GLN A 1 97 ? 13.354 -2.284 6.543 1.00 89.25 97 GLN A C 1
ATOM 705 O O . GLN A 1 97 ? 13.603 -2.047 7.718 1.00 89.25 97 GLN A O 1
ATOM 710 N N . MET A 1 98 ? 12.104 -2.264 6.067 1.00 92.31 98 MET A N 1
ATOM 711 C CA . MET A 1 98 ? 10.913 -1.969 6.877 1.00 92.31 98 MET A CA 1
ATOM 712 C C . MET A 1 98 ? 10.486 -3.114 7.812 1.00 92.31 98 MET A C 1
ATOM 714 O O . MET A 1 98 ? 9.574 -2.931 8.611 1.00 92.31 98 MET A O 1
ATOM 718 N N . ARG A 1 99 ? 11.113 -4.299 7.737 1.00 89.50 99 ARG A N 1
ATOM 719 C CA . ARG A 1 99 ? 10.755 -5.470 8.563 1.00 89.50 99 ARG A CA 1
ATOM 720 C C . ARG A 1 99 ? 10.800 -5.180 10.063 1.00 89.50 99 ARG A C 1
ATOM 722 O O . ARG A 1 99 ? 10.016 -5.749 10.813 1.00 89.50 99 ARG A O 1
ATOM 729 N N . ASP A 1 100 ? 11.753 -4.361 10.485 1.00 89.19 100 ASP A N 1
ATOM 730 C CA . ASP A 1 100 ? 12.012 -4.126 11.903 1.00 89.19 100 ASP A CA 1
ATOM 731 C C . ASP A 1 100 ? 11.187 -2.933 12.443 1.00 89.19 100 ASP A C 1
ATOM 733 O O . ASP A 1 100 ? 11.255 -2.628 13.634 1.00 89.19 100 ASP A O 1
ATOM 737 N N . ASP A 1 101 ? 10.364 -2.289 11.598 1.00 94.19 101 ASP A N 1
ATOM 738 C CA . ASP A 1 101 ? 9.372 -1.307 12.041 1.00 94.19 101 ASP A CA 1
ATOM 739 C C . ASP A 1 101 ? 8.184 -2.031 12.707 1.00 94.19 101 ASP A C 1
ATOM 741 O O . ASP A 1 101 ? 7.497 -2.829 12.060 1.00 94.19 101 ASP A O 1
ATOM 745 N N . PRO A 1 102 ? 7.890 -1.754 13.990 1.00 94.69 102 PRO A N 1
ATOM 746 C CA . PRO A 1 102 ? 6.888 -2.495 14.755 1.00 94.69 102 PRO A CA 1
ATOM 747 C C . PRO A 1 102 ? 5.452 -2.306 14.251 1.00 94.69 102 PRO A C 1
ATOM 749 O O . PRO A 1 102 ? 4.561 -3.051 14.659 1.00 94.69 102 PRO A O 1
ATOM 752 N N . ARG A 1 103 ? 5.196 -1.311 13.393 1.00 96.81 103 ARG A N 1
ATOM 753 C CA . ARG A 1 103 ? 3.876 -1.084 12.791 1.00 96.81 103 ARG A CA 1
ATOM 754 C C . ARG A 1 103 ? 3.607 -2.046 11.637 1.00 96.81 103 ARG A C 1
ATOM 756 O O . ARG A 1 103 ? 2.450 -2.247 11.280 1.00 96.81 103 ARG A O 1
ATOM 763 N N . VAL A 1 104 ? 4.649 -2.621 11.036 1.00 96.75 104 VAL A N 1
ATOM 764 C CA . VAL A 1 104 ? 4.550 -3.417 9.811 1.00 96.75 104 VAL A CA 1
ATOM 765 C C . VAL A 1 104 ? 4.163 -4.857 10.136 1.00 96.75 104 VAL A C 1
ATOM 767 O O . VAL A 1 104 ? 4.930 -5.617 10.718 1.00 96.75 104 VAL A O 1
ATOM 770 N N . GLY A 1 105 ? 2.959 -5.254 9.718 1.00 95.81 105 GLY A N 1
ATOM 771 C CA . GLY A 1 105 ? 2.435 -6.602 9.955 1.00 95.81 105 GLY A CA 1
ATOM 772 C C . GLY A 1 105 ? 2.741 -7.602 8.841 1.00 95.81 105 GLY A C 1
ATOM 773 O O . GLY A 1 105 ? 2.766 -8.804 9.097 1.00 95.81 105 GLY A O 1
ATOM 774 N N . TYR A 1 106 ? 2.961 -7.128 7.609 1.00 95.62 106 TYR A N 1
ATOM 775 C CA . TYR A 1 106 ? 3.177 -7.987 6.441 1.00 95.62 106 TYR A CA 1
ATOM 776 C C . TYR A 1 106 ? 4.119 -7.361 5.415 1.00 95.62 106 TYR A C 1
ATOM 778 O O . TYR A 1 106 ? 4.048 -6.159 5.154 1.00 95.62 106 TYR A O 1
ATOM 786 N N . LEU A 1 107 ? 4.930 -8.205 4.771 1.00 94.50 107 LEU A N 1
ATOM 787 C CA . LEU A 1 107 ? 5.789 -7.829 3.647 1.00 94.50 107 LEU A CA 1
ATOM 788 C C . LEU A 1 107 ? 5.313 -8.467 2.332 1.00 94.50 107 LEU A C 1
ATOM 790 O O . LEU A 1 107 ? 5.095 -9.677 2.269 1.00 94.50 107 LEU A O 1
ATOM 794 N N . GLY A 1 108 ? 5.189 -7.673 1.270 1.00 93.00 108 GLY A N 1
ATOM 795 C CA . GLY A 1 108 ? 4.821 -8.130 -0.073 1.00 93.00 108 GLY A CA 1
ATOM 796 C C . GLY A 1 108 ? 5.968 -7.971 -1.062 1.00 93.00 108 GLY A C 1
ATOM 797 O O . GLY A 1 108 ? 6.414 -6.864 -1.347 1.00 93.00 108 GLY A O 1
ATOM 798 N N . ILE A 1 109 ? 6.451 -9.076 -1.615 1.00 90.62 109 ILE A N 1
ATOM 799 C CA . ILE A 1 109 ? 7.590 -9.072 -2.530 1.00 90.62 109 ILE A CA 1
ATOM 800 C C . ILE A 1 109 ? 7.111 -9.412 -3.932 1.00 90.62 109 ILE A C 1
ATOM 802 O O . ILE A 1 109 ? 6.692 -10.542 -4.180 1.00 90.62 109 ILE A O 1
ATOM 806 N N . PHE A 1 110 ? 7.195 -8.450 -4.850 1.00 89.75 110 PHE A N 1
ATOM 807 C CA . PHE A 1 110 ? 6.666 -8.612 -6.196 1.00 89.75 110 PHE A CA 1
ATOM 808 C C . PHE A 1 110 ? 7.765 -8.572 -7.265 1.00 89.75 110 PHE A C 1
ATOM 810 O O . PHE A 1 110 ? 8.594 -7.665 -7.301 1.00 89.75 110 PHE A O 1
ATOM 817 N N . ASN A 1 111 ? 7.731 -9.549 -8.174 1.00 82.38 111 ASN A N 1
ATOM 818 C CA . ASN A 1 111 ? 8.512 -9.614 -9.412 1.00 82.38 111 ASN A CA 1
ATOM 819 C C . ASN A 1 111 ? 9.987 -9.188 -9.272 1.00 82.38 111 ASN A C 1
ATOM 821 O O . ASN A 1 111 ? 10.423 -8.207 -9.880 1.00 82.38 111 ASN A O 1
ATOM 825 N N . SER A 1 112 ? 10.740 -9.885 -8.417 1.00 67.25 112 SER A N 1
ATOM 826 C CA . SER A 1 112 ? 12.044 -9.402 -7.935 1.00 67.25 112 SER A CA 1
ATOM 827 C C . SER A 1 112 ? 13.195 -10.409 -7.995 1.00 67.25 112 SER A C 1
ATOM 829 O O . SER A 1 112 ? 14.241 -10.149 -7.401 1.00 67.25 112 SER A O 1
ATOM 831 N N . GLY A 1 113 ? 13.018 -11.580 -8.611 1.00 59.38 113 GLY A N 1
ATOM 832 C CA . GLY A 1 113 ? 14.016 -12.656 -8.537 1.00 59.38 113 GLY A CA 1
ATOM 833 C C . GLY A 1 113 ? 14.308 -13.122 -7.097 1.00 59.38 113 GLY A C 1
ATOM 834 O O . GLY A 1 113 ? 13.755 -12.615 -6.117 1.00 59.38 113 GLY A O 1
ATOM 835 N N . PHE A 1 114 ? 15.150 -14.143 -6.947 1.00 54.22 114 PHE A N 1
ATOM 836 C CA . PHE A 1 114 ? 15.436 -14.783 -5.658 1.00 54.22 114 PHE A CA 1
ATOM 837 C C . PHE A 1 114 ? 16.266 -13.851 -4.743 1.00 54.22 114 PHE A C 1
ATOM 839 O O . PHE A 1 114 ? 17.401 -13.518 -5.053 1.00 54.22 114 PHE A O 1
ATOM 846 N N . LEU A 1 115 ? 15.704 -13.454 -3.597 1.00 56.31 115 LEU A N 1
ATOM 847 C CA . LEU A 1 115 ? 16.488 -13.155 -2.382 1.00 56.31 115 LEU A CA 1
ATOM 848 C C . LEU A 1 115 ? 15.937 -14.076 -1.310 1.00 56.31 115 LEU A C 1
ATOM 850 O O . LEU A 1 115 ? 14.735 -14.356 -1.297 1.00 56.31 115 LEU A O 1
ATOM 854 N N . ASP A 1 116 ? 16.860 -14.545 -0.490 1.00 52.28 116 ASP A N 1
ATOM 855 C CA . ASP A 1 116 ? 16.730 -15.655 0.430 1.00 52.28 116 ASP A CA 1
ATOM 856 C C . ASP A 1 116 ? 15.431 -15.623 1.254 1.00 52.28 116 ASP A C 1
ATOM 858 O O . ASP A 1 116 ? 15.069 -14.646 1.915 1.00 52.28 116 ASP A O 1
ATOM 862 N N . SER A 1 117 ? 14.722 -16.744 1.202 1.00 52.00 117 SER A N 1
ATOM 863 C CA . SER A 1 117 ? 13.530 -17.074 1.979 1.00 52.00 117 SER A CA 1
ATOM 864 C C . SER A 1 117 ? 13.772 -17.090 3.499 1.00 52.00 117 SER A C 1
ATOM 866 O O . SER A 1 117 ? 12.798 -17.136 4.254 1.00 52.00 117 SER A O 1
ATOM 868 N N . ALA A 1 118 ? 15.025 -16.982 3.956 1.00 52.84 118 ALA A N 1
ATOM 869 C CA . ALA A 1 118 ? 15.453 -17.080 5.354 1.00 52.84 118 ALA A CA 1
ATOM 870 C C . ALA A 1 118 ? 15.260 -15.820 6.233 1.00 52.84 118 ALA A C 1
ATOM 872 O O . ALA A 1 118 ? 15.841 -15.721 7.313 1.00 52.84 118 ALA A O 1
ATOM 873 N N . LEU A 1 119 ? 14.450 -14.840 5.820 1.00 58.59 119 LEU A N 1
ATOM 874 C CA . LEU A 1 119 ? 14.119 -13.709 6.699 1.00 58.59 119 LEU A CA 1
ATOM 875 C C . LEU A 1 119 ? 13.051 -14.116 7.729 1.00 58.59 119 LEU A C 1
ATOM 877 O O . LEU A 1 119 ? 11.915 -14.413 7.341 1.00 58.59 119 LEU A O 1
ATOM 881 N N . ASN A 1 120 ? 13.434 -14.107 9.009 1.00 65.38 120 ASN A N 1
ATOM 882 C CA . ASN A 1 120 ? 12.583 -14.332 10.184 1.00 65.38 120 ASN A CA 1
ATOM 883 C C . ASN A 1 120 ? 11.937 -13.016 10.658 1.00 65.38 120 ASN A C 1
ATOM 885 O O . ASN A 1 120 ? 12.516 -11.952 10.454 1.00 65.38 120 ASN A O 1
ATOM 889 N N . GLY A 1 121 ? 10.770 -13.079 11.310 1.00 76.69 121 GLY A N 1
ATOM 890 C CA . GLY A 1 121 ? 10.111 -11.923 11.940 1.00 76.69 121 GLY A CA 1
ATOM 891 C C . GLY A 1 121 ? 8.714 -11.653 11.383 1.00 76.69 121 GLY A C 1
ATOM 892 O O . GLY A 1 121 ? 7.733 -12.172 11.909 1.00 76.69 121 GLY A O 1
ATOM 893 N N . VAL A 1 122 ? 8.626 -10.858 10.316 1.00 86.12 122 VAL A N 1
ATOM 894 C CA . VAL A 1 122 ? 7.349 -10.426 9.723 1.00 86.12 122 VAL A CA 1
ATOM 895 C C . VAL A 1 122 ? 6.873 -11.418 8.647 1.00 86.12 122 VAL A C 1
ATOM 897 O O . VAL A 1 122 ? 7.664 -11.777 7.765 1.00 86.12 122 VAL A O 1
ATOM 900 N N . PRO A 1 123 ? 5.599 -11.864 8.671 1.00 90.38 123 PRO A N 1
ATOM 901 C CA . PRO A 1 123 ? 5.016 -12.675 7.607 1.00 90.38 123 PRO A CA 1
ATOM 902 C C . PRO A 1 123 ? 5.197 -12.042 6.223 1.00 90.38 123 PRO A C 1
ATOM 904 O O . PRO A 1 123 ? 4.987 -10.843 6.035 1.00 90.38 123 PRO A O 1
ATOM 907 N N . LYS A 1 124 ? 5.565 -12.858 5.230 1.00 87.88 124 LYS A N 1
ATOM 908 C CA . LYS A 1 124 ? 5.857 -12.390 3.871 1.00 87.88 124 LYS A CA 1
ATOM 909 C C . LYS A 1 124 ? 5.116 -13.180 2.803 1.00 87.88 124 LYS A C 1
ATOM 911 O O . LYS A 1 124 ? 4.994 -14.398 2.905 1.00 87.88 124 LYS A O 1
ATOM 916 N N . TRP A 1 125 ? 4.695 -12.484 1.754 1.00 89.62 125 TRP A N 1
ATOM 917 C CA . TRP A 1 125 ? 4.188 -13.072 0.519 1.00 89.62 125 TRP A CA 1
ATOM 918 C C . TRP A 1 125 ? 5.147 -12.771 -0.631 1.00 89.62 125 TRP A C 1
ATOM 920 O O . TRP A 1 125 ? 5.715 -11.681 -0.707 1.00 89.62 125 TRP A O 1
ATOM 930 N N . VAL A 1 126 ? 5.345 -13.748 -1.516 1.00 88.50 126 VAL A N 1
ATOM 931 C CA . VAL A 1 126 ? 6.235 -13.627 -2.674 1.00 88.50 126 VAL A CA 1
ATOM 932 C C . VAL A 1 126 ? 5.444 -13.942 -3.937 1.00 88.50 126 VAL A C 1
ATOM 934 O O . VAL A 1 126 ? 5.047 -15.083 -4.156 1.00 88.50 126 VAL A O 1
ATOM 937 N N . GLY A 1 127 ? 5.252 -12.929 -4.778 1.00 85.62 127 GLY A N 1
ATOM 938 C CA . GLY A 1 127 ? 4.592 -13.035 -6.072 1.00 85.62 127 GLY A CA 1
ATOM 939 C C . GLY A 1 127 ? 5.582 -12.879 -7.206 1.00 85.62 127 GLY A C 1
ATOM 940 O O . GLY A 1 127 ? 5.888 -11.759 -7.612 1.00 85.62 127 GLY A O 1
ATOM 941 N N . ASN A 1 128 ? 6.059 -13.997 -7.744 1.00 84.25 128 ASN A N 1
ATOM 942 C CA . ASN A 1 128 ? 6.830 -14.013 -8.984 1.00 84.25 128 ASN A CA 1
ATOM 943 C C . ASN A 1 128 ? 5.983 -14.664 -10.078 1.00 84.25 128 ASN A C 1
ATOM 945 O O . ASN A 1 128 ? 5.468 -15.764 -9.887 1.00 84.25 128 ASN A O 1
ATOM 949 N N . TYR A 1 129 ? 5.849 -13.989 -11.218 1.00 82.81 129 TYR A N 1
ATOM 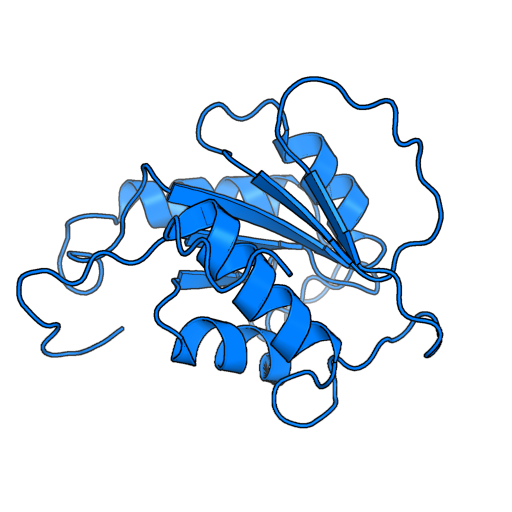950 C CA . TYR A 1 129 ? 5.031 -14.442 -12.343 1.00 82.81 129 TYR A CA 1
ATOM 951 C C . TYR A 1 129 ? 5.879 -14.403 -13.625 1.00 82.81 129 TYR A C 1
ATOM 953 O O . TYR A 1 129 ? 6.599 -13.421 -13.824 1.00 82.81 129 TYR A O 1
ATOM 961 N N . PRO A 1 130 ? 5.867 -15.441 -14.488 1.00 84.75 130 PRO A N 1
ATOM 962 C CA . PRO A 1 130 ? 6.789 -15.560 -15.621 1.00 84.75 130 PRO A CA 1
ATOM 963 C C . PRO A 1 130 ? 6.371 -14.687 -16.820 1.00 84.75 130 PRO A C 1
ATOM 965 O O . PRO A 1 130 ? 6.160 -15.175 -17.924 1.00 84.75 130 PRO A O 1
ATOM 968 N N . VAL A 1 131 ? 6.270 -13.377 -16.602 1.00 86.69 131 VAL A N 1
ATOM 969 C CA . VAL A 1 131 ? 5.907 -12.351 -17.603 1.00 86.69 131 VAL A CA 1
ATOM 970 C C . VAL A 1 131 ? 7.040 -11.349 -17.852 1.00 86.69 131 VAL A C 1
ATOM 972 O O . VAL A 1 131 ? 6.846 -10.296 -18.452 1.00 86.69 131 VAL A O 1
ATOM 975 N N . GLY A 1 132 ? 8.245 -11.672 -17.379 1.00 85.31 132 GLY A N 1
ATOM 976 C CA . GLY A 1 132 ? 9.412 -10.795 -17.441 1.00 85.31 132 GLY A CA 1
ATOM 977 C C . GLY A 1 132 ? 9.481 -9.790 -16.288 1.00 85.31 132 GLY A C 1
ATOM 978 O O . GLY A 1 132 ? 8.536 -9.615 -15.521 1.00 85.31 132 GLY A O 1
ATOM 979 N N . HIS A 1 133 ? 10.633 -9.122 -16.155 1.00 83.56 133 HIS A N 1
ATOM 980 C CA . HIS A 1 133 ? 10.958 -8.255 -15.007 1.00 83.56 133 HIS A CA 1
ATOM 981 C C . HIS A 1 133 ? 10.031 -7.042 -14.851 1.00 83.56 133 HIS A C 1
ATOM 983 O O . HIS A 1 133 ? 9.801 -6.576 -13.737 1.00 83.56 133 HIS A O 1
ATOM 989 N N . GLY A 1 134 ? 9.460 -6.554 -15.955 1.00 83.00 134 GLY A N 1
ATOM 990 C CA . GLY A 1 134 ? 8.505 -5.444 -15.940 1.00 83.00 134 GLY A CA 1
ATOM 991 C C . GLY A 1 134 ? 7.158 -5.798 -15.312 1.00 83.00 134 GLY A C 1
ATOM 992 O O . GLY A 1 134 ? 6.476 -4.909 -14.821 1.00 83.00 134 GLY A O 1
ATOM 993 N N . GLY A 1 135 ? 6.792 -7.082 -15.266 1.00 89.62 135 GLY A N 1
ATOM 994 C CA . GLY A 1 135 ? 5.512 -7.530 -14.728 1.00 89.62 135 GLY A CA 1
ATOM 995 C C . GLY A 1 135 ? 4.288 -7.026 -15.503 1.00 89.62 135 GLY A C 1
ATOM 996 O O . GLY A 1 135 ? 4.402 -6.464 -16.587 1.00 89.62 135 GLY A O 1
ATOM 997 N N . THR A 1 136 ? 3.104 -7.220 -14.920 1.00 92.81 136 THR A N 1
ATOM 998 C CA . THR A 1 136 ? 1.799 -6.838 -15.497 1.00 92.81 136 THR A CA 1
ATOM 999 C C . THR A 1 136 ? 1.296 -5.459 -15.039 1.00 92.81 136 THR A C 1
ATOM 1001 O O . THR A 1 136 ? 0.141 -5.119 -15.274 1.00 92.81 136 THR A O 1
ATOM 1004 N N . TYR A 1 137 ? 2.103 -4.645 -14.344 1.00 91.56 137 TYR A N 1
ATOM 1005 C CA . TYR A 1 137 ? 1.615 -3.430 -13.655 1.00 91.56 137 TYR A CA 1
ATOM 1006 C C . TYR A 1 137 ? 1.054 -2.352 -14.587 1.00 91.56 137 TYR A C 1
ATOM 1008 O O . TYR A 1 137 ? 0.215 -1.556 -14.166 1.00 91.56 137 TYR A O 1
ATOM 1016 N N . SER A 1 138 ? 1.501 -2.327 -15.845 1.00 90.56 138 SER A N 1
ATOM 1017 C CA . SER A 1 138 ? 0.994 -1.414 -16.871 1.00 90.56 138 SER A CA 1
ATOM 1018 C C . SER A 1 138 ? -0.318 -1.889 -17.496 1.00 90.56 138 SER A C 1
ATOM 1020 O O . SER A 1 138 ? -0.975 -1.111 -18.185 1.00 90.56 138 SER A O 1
ATOM 1022 N N . GLU A 1 139 ? -0.736 -3.133 -17.272 1.00 92.31 139 GLU A N 1
ATOM 1023 C CA . GLU A 1 139 ? -2.013 -3.648 -17.761 1.00 92.31 139 GLU A CA 1
ATOM 1024 C C . GLU A 1 139 ? -3.194 -2.987 -17.035 1.00 92.31 139 GLU A C 1
ATOM 1026 O O . GLU A 1 139 ? -3.045 -2.317 -16.006 1.00 92.31 139 GLU A O 1
ATOM 1031 N N . HIS A 1 140 ? -4.403 -3.166 -17.573 1.00 91.38 140 HIS A N 1
ATOM 1032 C CA . HIS A 1 140 ? -5.615 -2.717 -16.894 1.00 91.38 140 HIS A CA 1
ATOM 1033 C C . HIS A 1 140 ? -5.675 -3.321 -15.483 1.00 91.38 140 HIS A C 1
ATOM 1035 O O . HIS A 1 140 ? -5.479 -4.523 -15.305 1.00 91.38 140 HIS A O 1
ATOM 1041 N N . ASN A 1 141 ? -5.903 -2.470 -14.479 1.00 92.88 141 ASN A N 1
ATOM 1042 C CA . ASN A 1 141 ? -5.923 -2.836 -13.061 1.00 92.88 141 ASN A CA 1
ATOM 1043 C C . ASN A 1 141 ? -4.641 -3.528 -12.545 1.00 92.88 141 ASN A C 1
ATOM 1045 O O . ASN A 1 141 ? -4.673 -4.201 -11.517 1.00 92.88 141 ASN A O 1
ATOM 1049 N N . GLY A 1 142 ? -3.511 -3.381 -13.247 1.00 93.00 142 GLY A N 1
ATOM 1050 C CA . GLY A 1 142 ? -2.249 -4.047 -12.917 1.00 93.00 142 GLY A CA 1
ATOM 1051 C C . GLY A 1 142 ? -2.200 -5.540 -13.268 1.00 93.00 142 GLY A C 1
ATOM 1052 O O . GLY A 1 142 ? -1.296 -6.239 -12.801 1.00 93.00 142 GLY A O 1
ATOM 1053 N N . GLY A 1 143 ? -3.161 -6.047 -14.050 1.00 94.56 143 GLY A N 1
ATOM 1054 C CA . GLY A 1 143 ? -3.176 -7.421 -14.558 1.00 94.56 143 GLY A CA 1
ATOM 1055 C C . GLY A 1 143 ? -3.149 -8.492 -13.462 1.00 94.56 143 GLY A C 1
ATOM 1056 O O . GLY A 1 143 ? -3.753 -8.343 -12.395 1.00 94.56 143 GLY A O 1
ATOM 1057 N N . ALA A 1 144 ? -2.416 -9.580 -13.707 1.00 93.44 144 ALA A N 1
ATOM 1058 C CA . ALA A 1 144 ? -2.295 -10.701 -12.769 1.00 93.44 144 ALA A CA 1
ATOM 1059 C C . ALA A 1 144 ? -1.704 -10.299 -11.402 1.00 93.44 144 ALA A C 1
ATOM 1061 O O . ALA A 1 144 ? -2.122 -10.831 -10.365 1.00 93.44 144 ALA A O 1
ATOM 1062 N N . PHE A 1 145 ? -0.778 -9.332 -11.369 1.00 93.75 145 PHE A N 1
ATOM 1063 C CA . PHE A 1 145 ? -0.264 -8.795 -10.107 1.00 93.75 145 PHE A CA 1
ATOM 1064 C C . PHE A 1 145 ? -1.317 -8.005 -9.340 1.00 93.75 145 PHE A C 1
ATOM 1066 O O . PHE A 1 145 ? -1.374 -8.141 -8.122 1.00 93.75 145 PHE A O 1
ATOM 1073 N N . GLY A 1 146 ? -2.178 -7.243 -10.019 1.00 94.94 146 GLY A N 1
ATOM 1074 C CA . GLY A 1 146 ? -3.291 -6.537 -9.379 1.00 94.94 146 GLY A CA 1
ATOM 1075 C C . GLY A 1 146 ? -4.249 -7.486 -8.660 1.00 94.94 146 GLY A C 1
ATOM 1076 O O . GLY A 1 146 ? -4.582 -7.261 -7.497 1.00 94.94 146 GLY A O 1
ATOM 1077 N N . VAL A 1 147 ? -4.631 -8.587 -9.315 1.00 95.00 147 VAL A N 1
ATOM 1078 C CA . VAL A 1 147 ? -5.481 -9.632 -8.713 1.00 95.00 147 VAL A CA 1
ATOM 1079 C C . VAL A 1 147 ? -4.788 -10.274 -7.510 1.00 95.00 147 VAL A C 1
ATOM 1081 O O . VAL A 1 147 ? -5.360 -10.340 -6.421 1.00 95.00 147 VAL A O 1
ATOM 1084 N N . SER A 1 148 ? -3.535 -10.699 -7.688 1.00 94.56 148 SER A N 1
ATOM 1085 C CA . SER A 1 148 ? -2.751 -11.340 -6.627 1.00 94.56 148 SER A CA 1
ATOM 1086 C C . SER A 1 148 ? -2.555 -10.424 -5.415 1.00 94.56 148 SER A C 1
ATOM 1088 O O . SER A 1 148 ? -2.725 -10.862 -4.280 1.00 94.56 148 SER A O 1
ATOM 1090 N N . ALA A 1 149 ? -2.257 -9.142 -5.645 1.00 95.75 149 ALA A N 1
ATOM 1091 C CA . ALA A 1 149 ? -2.074 -8.154 -4.588 1.00 95.75 149 ALA A CA 1
ATOM 1092 C C . ALA A 1 149 ? -3.357 -7.930 -3.788 1.00 95.75 149 ALA A C 1
ATOM 1094 O O . ALA A 1 149 ? -3.317 -7.939 -2.560 1.00 95.75 149 ALA A O 1
ATOM 1095 N N . VAL A 1 150 ? -4.500 -7.768 -4.463 1.00 97.06 150 VAL A N 1
ATOM 1096 C CA . VAL A 1 150 ? -5.798 -7.594 -3.795 1.00 97.06 150 VAL A CA 1
ATOM 1097 C C . VAL A 1 150 ? -6.149 -8.813 -2.946 1.00 97.06 150 VAL A C 1
ATOM 1099 O O . VAL A 1 150 ? -6.583 -8.648 -1.804 1.00 97.06 150 VAL A O 1
ATOM 1102 N N . ASN A 1 151 ? -5.939 -10.027 -3.463 1.00 96.69 151 ASN A N 1
ATOM 1103 C CA . ASN A 1 151 ? -6.204 -11.254 -2.712 1.00 96.69 151 ASN A CA 1
ATOM 1104 C C . ASN A 1 151 ? -5.297 -11.356 -1.479 1.00 96.69 151 ASN A C 1
ATOM 1106 O O . ASN A 1 151 ? -5.798 -11.507 -0.364 1.00 96.69 151 ASN A O 1
ATOM 1110 N N . TRP A 1 152 ? -3.986 -11.172 -1.657 1.00 96.69 152 TRP A N 1
ATOM 1111 C CA . TRP A 1 152 ? -3.022 -11.199 -0.559 1.00 96.69 152 TRP A CA 1
ATOM 1112 C C . TRP A 1 152 ? -3.345 -10.159 0.520 1.00 96.69 152 TRP A C 1
ATOM 1114 O O . TRP A 1 152 ? -3.425 -10.508 1.695 1.00 96.69 152 TRP A O 1
ATOM 1124 N N . LEU A 1 153 ? -3.586 -8.900 0.146 1.00 97.44 153 LEU A N 1
ATOM 1125 C CA . LEU A 1 153 ? -3.895 -7.830 1.099 1.00 97.44 153 LEU A CA 1
ATOM 1126 C C . LEU A 1 153 ? -5.228 -8.057 1.816 1.00 97.44 153 LEU A C 1
ATOM 1128 O O . LEU A 1 153 ? -5.361 -7.725 2.994 1.00 97.44 153 LEU A O 1
ATOM 1132 N N . SER A 1 154 ? -6.218 -8.629 1.133 1.00 97.50 154 SER A N 1
ATOM 1133 C CA . SER A 1 154 ? -7.511 -8.958 1.743 1.00 97.50 154 SER A CA 1
ATOM 1134 C C . SER A 1 154 ? -7.364 -10.080 2.767 1.00 97.50 154 SER A C 1
ATOM 1136 O O . SER A 1 154 ? -7.857 -9.962 3.889 1.00 97.50 154 SER A O 1
ATOM 1138 N N . TRP A 1 155 ? -6.608 -11.124 2.440 1.00 96.44 155 TRP A N 1
ATOM 1139 C CA . TRP A 1 155 ? -6.272 -12.167 3.401 1.00 96.44 155 TRP A CA 1
ATOM 1140 C C . TRP A 1 155 ? -5.473 -11.605 4.589 1.00 96.44 155 TRP A C 1
ATOM 1142 O O . TRP A 1 155 ? -5.898 -11.729 5.737 1.00 96.44 155 TRP A O 1
ATOM 1152 N N . ALA A 1 156 ? -4.369 -10.908 4.318 1.00 96.06 156 ALA A N 1
ATOM 1153 C CA . ALA A 1 156 ? -3.419 -10.446 5.326 1.00 96.06 156 ALA A CA 1
ATOM 1154 C C . ALA A 1 156 ? -3.998 -9.360 6.247 1.00 96.06 156 ALA A C 1
ATOM 1156 O O . ALA A 1 156 ? -3.932 -9.461 7.473 1.00 96.06 156 ALA A O 1
ATOM 1157 N N . LEU A 1 157 ? -4.579 -8.310 5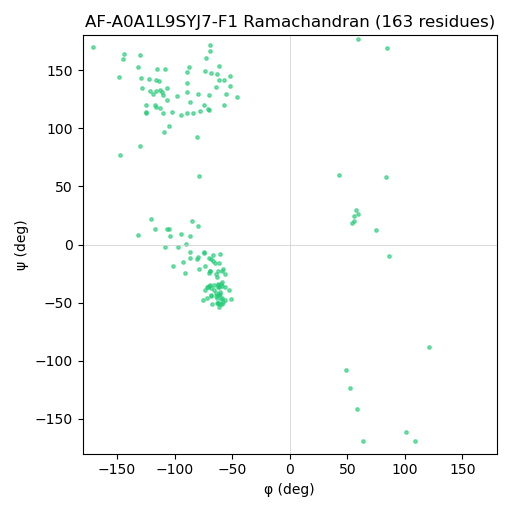.659 1.00 97.25 157 LEU A N 1
ATOM 1158 C CA . LEU A 1 157 ? -5.000 -7.113 6.387 1.00 97.25 157 LEU A CA 1
ATOM 1159 C C . LEU A 1 157 ? -6.498 -7.073 6.664 1.00 97.25 157 LEU A C 1
ATOM 1161 O O . LEU A 1 157 ? -6.924 -6.314 7.524 1.00 97.25 157 LEU A O 1
ATOM 1165 N N . LYS A 1 158 ? -7.336 -7.838 5.962 1.00 95.94 158 LYS A N 1
ATOM 1166 C CA . LYS A 1 158 ? -8.784 -7.888 6.252 1.00 95.94 158 LYS A CA 1
ATOM 1167 C C . LYS A 1 158 ? -9.216 -9.199 6.893 1.00 95.94 158 LYS A C 1
ATOM 1169 O O . LYS A 1 158 ? -10.376 -9.308 7.274 1.00 95.94 158 LYS A O 1
ATOM 1174 N N . LYS A 1 159 ? -8.287 -10.147 7.073 1.00 94.81 159 LYS A N 1
ATOM 1175 C CA . LYS A 1 159 ? -8.559 -11.491 7.604 1.00 94.81 159 LYS A CA 1
ATOM 1176 C C . LYS A 1 159 ? -9.607 -12.234 6.765 1.00 94.81 159 LYS A C 1
ATOM 1178 O O . LYS A 1 159 ? -10.358 -13.057 7.284 1.00 94.81 159 LYS A O 1
ATOM 1183 N N . ASP A 1 160 ? -9.670 -11.927 5.468 1.00 95.25 160 ASP A N 1
ATOM 1184 C CA . ASP A 1 160 ? -10.570 -12.595 4.535 1.00 95.25 160 ASP A CA 1
ATOM 1185 C C . ASP A 1 160 ? -9.960 -13.932 4.097 1.00 95.25 160 ASP A C 1
ATOM 1187 O O . ASP A 1 160 ? -9.189 -14.020 3.139 1.00 95.25 160 ASP A O 1
ATOM 1191 N N . ASN A 1 161 ? -10.311 -14.994 4.819 1.00 93.31 161 ASN A N 1
ATOM 1192 C CA . ASN A 1 161 ? -9.808 -16.339 4.549 1.00 93.31 161 ASN A CA 1
ATOM 1193 C C . ASN A 1 161 ? -10.254 -16.896 3.186 1.00 93.31 161 ASN A C 1
ATOM 1195 O O . ASN A 1 161 ? -9.631 -17.836 2.700 1.00 93.31 161 ASN A O 1
ATOM 1199 N N . SER A 1 162 ? -11.271 -16.315 2.533 1.00 94.62 162 SER A N 1
ATOM 1200 C CA . SER A 1 162 ? -11.673 -16.728 1.178 1.00 94.62 162 SER A CA 1
ATOM 1201 C C . SER A 1 162 ? -10.650 -16.344 0.101 1.00 94.62 162 SER A C 1
ATOM 1203 O O . SER A 1 162 ? -10.746 -16.802 -1.035 1.00 94.62 162 SER A O 1
ATOM 1205 N N . LYS A 1 163 ? -9.664 -15.506 0.449 1.00 91.75 163 LYS A N 1
ATOM 1206 C CA . LYS A 1 163 ? -8.614 -14.999 -0.446 1.00 91.75 163 LYS A CA 1
ATOM 1207 C C . LYS A 1 163 ? -7.252 -15.663 -0.240 1.00 91.75 163 LYS A C 1
ATOM 1209 O O . LYS A 1 163 ? -6.268 -15.213 -0.818 1.00 91.75 163 LYS A O 1
ATOM 1214 N N . ALA A 1 164 ? -7.194 -16.709 0.586 1.00 78.75 164 ALA A N 1
ATOM 1215 C CA . ALA A 1 164 ? -5.966 -17.436 0.908 1.00 78.75 164 ALA A CA 1
ATOM 1216 C C . ALA A 1 164 ? -5.531 -18.459 -0.166 1.00 78.75 164 ALA A C 1
ATOM 1218 O O . ALA A 1 164 ? -4.430 -18.997 -0.058 1.00 78.75 164 ALA A O 1
ATOM 1219 N N . SER A 1 165 ? -6.388 -18.750 -1.154 1.00 57.28 165 SER A N 1
ATOM 1220 C CA . SER A 1 165 ? -6.207 -19.782 -2.190 1.00 57.28 165 SER A CA 1
ATOM 1221 C C . SER A 1 165 ? -6.026 -19.207 -3.587 1.00 57.28 165 SER A C 1
ATOM 1223 O O . SER A 1 165 ? -6.869 -18.353 -3.954 1.00 57.28 165 SER A O 1
#

Solvent-accessible surface area (backbone atoms only — not comparable to full-atom values): 8875 Å² total; per-residue (Å²): 120,69,96,75,64,61,97,84,52,67,27,31,37,36,40,35,27,34,42,90,32,32,9,26,37,57,82,43,42,44,24,46,52,41,44,33,74,76,60,38,45,64,45,53,21,55,39,83,84,32,78,61,68,54,55,46,63,45,48,50,51,51,52,50,52,55,56,74,44,39,61,44,80,80,30,50,36,48,34,72,88,26,28,34,32,23,15,23,47,51,11,31,62,29,35,59,66,46,53,79,41,89,62,45,58,33,38,39,39,32,46,55,77,94,70,78,86,83,70,81,88,49,54,71,48,78,51,74,64,101,67,54,78,80,52,40,39,87,38,78,46,2,36,70,56,27,54,52,48,45,29,48,47,35,25,72,58,65,67,35,72,89,37,72,118

Nearest PDB structures (foldseek):
  2fx5-assembly1_A  TM=7.494E-01  e=3.438E-07  Ectopseudomonas mendocina
  7vme-assembly1_A  TM=7.559E-01  e=4.061E-06  unclassified Marinobacter
  7ym9-assembly2_B  TM=6.803E-01  e=7.778E-06  Cryptosporangium aurantiacum
  3qit-assembly2_C  TM=6.212E-01  e=1.046E-04  Moorena producens 19L
  2qjw-assembly2_C  TM=6.069E-01  e=1.368E-02  Xanthomonas campestris pv. campestris

Sequence (165 aa):
MPNSPPANLSLPILIWGNGACSADDTAFERFLTNIASYGFIAIASGAPQGSGSTTVQLMIDALDWITGNAGYGKYSTVDTTRVAVAGQSCGRLETYQMRDDPRVGYLGIFNSGFLDSALNGVPKWVGNYPVGHGGTYSEHNGGAFGVSAVNWLSWALKKDNSKAS

Organism: NCBI:txid1036612

Foldseek 3Di:
DDQDDDPQQAAAEEEEEEPPQALAFCLLVQLQVLLVVLRHHYGYHHYHVGGDGGALVSSVVVLVVLVVCACDDVRVRYDQQFYAYEYAAVRLVSLVVCQPVPSHQEYEYELHPDDDPPDDHHHYDYHHDPPDRSAQSPPRNSPPVSLLVNLVSCCRRVVPPVSVD

InterPro domains:
  IPR029058 Alpha/Beta hydrolase fold [G3DSA:3.40.50.1820] (1-165)
  IPR029058 Alpha/Beta hydrolase fold [SSF53474] (2-91)

Secondary structure (DSSP, 8-state):
--SS--TT--EEEEEEEPGGGB-BTTTTHHHHHHHHHTT-EEEESSBTT--SB--HHHHHHHHHHHHHHTTSGGGTTEEEEEEEEEEETHHHHHHHHGGG-TT--EEEEES-----TT--SS-EEEE--SS-TTTTTTSGGGHHHHHHHHHHHHHHHH--GGG--

pLDDT: mean 87.97, std 10.74, range [52.0, 98.5]